Protein AF-A0A938MH71-F1 (afdb_monomer_lite)

Sequence (86 aa):
MTPEQEAYIRYQLDEALETLEEAKVMLETGHLRGAVNRLYYACFYCVSALLLCDGLSSSKHSGIRSLFFRHWVKSARVSKEPFMSV

Secondary structure (DSSP, 8-state):
--HHHHHHHHHHHHHHHHHHHHHHHHHHTT-HHHHHHHHHHHHHHHHHHHHHHTT---SSHHHHHHHHIIIIITTTSS-SS-----

pLDDT: mean 91.66, std 11.92, range [42.16, 98.62]

Radius of gyration: 14.3 Å; chains: 1; bounding box: 33×33×35 Å

Structure (mmCIF, N/CA/C/O backbone):
data_AF-A0A938MH71-F1
#
_entry.id   AF-A0A938MH71-F1
#
loop_
_atom_site.group_PDB
_atom_site.id
_atom_site.type_symbol
_atom_site.label_atom_id
_atom_site.label_alt_id
_atom_site.label_comp_id
_atom_site.label_asym_id
_atom_site.label_entity_id
_atom_site.label_seq_id
_atom_site.pdbx_PDB_ins_code
_atom_site.Cartn_x
_atom_site.Cartn_y
_atom_site.Cartn_z
_atom_site.occupancy
_atom_site.B_iso_or_equiv
_atom_site.auth_seq_id
_atom_site.auth_comp_id
_atom_site.auth_asym_id
_atom_site.auth_atom_id
_atom_site.pdbx_PDB_model_num
ATOM 1 N N . MET A 1 1 ? 2.753 -9.760 -17.721 1.00 84.56 1 MET A N 1
ATOM 2 C CA . MET A 1 1 ? 2.464 -10.167 -16.336 1.00 84.56 1 MET A CA 1
ATOM 3 C C . MET A 1 1 ? 2.472 -11.680 -16.303 1.00 84.56 1 MET A C 1
ATOM 5 O O . MET A 1 1 ? 1.801 -12.274 -17.138 1.00 84.56 1 MET A O 1
ATOM 9 N N . THR A 1 2 ? 3.302 -12.288 -15.459 1.00 94.50 2 THR A N 1
ATOM 10 C CA . THR A 1 2 ? 3.306 -13.747 -15.262 1.00 94.50 2 THR A CA 1
ATOM 11 C C . THR A 1 2 ? 2.194 -14.155 -14.286 1.00 94.50 2 THR A C 1
ATOM 13 O O . THR A 1 2 ? 1.735 -13.298 -13.523 1.00 94.50 2 THR A O 1
ATOM 16 N N . PRO A 1 3 ? 1.762 -15.430 -14.264 1.00 95.56 3 PRO A N 1
ATOM 17 C CA . PRO A 1 3 ? 0.785 -15.913 -13.283 1.00 95.56 3 PRO A CA 1
ATOM 18 C C . PRO A 1 3 ? 1.206 -15.652 -11.830 1.00 95.56 3 PRO A C 1
ATOM 20 O O . PRO A 1 3 ? 0.378 -15.310 -10.991 1.00 95.56 3 PRO A O 1
ATOM 23 N N . GLU A 1 4 ? 2.503 -15.741 -11.533 1.00 95.06 4 GLU A N 1
ATOM 24 C CA . GLU A 1 4 ? 3.059 -15.468 -10.205 1.00 95.06 4 GLU A CA 1
ATOM 25 C C . GLU A 1 4 ? 2.952 -13.981 -9.852 1.00 95.06 4 GLU A C 1
ATOM 27 O O . GLU A 1 4 ? 2.615 -13.632 -8.722 1.00 95.06 4 GLU A O 1
ATOM 32 N N . GLN A 1 5 ? 3.203 -13.094 -10.823 1.00 93.94 5 GLN A N 1
ATOM 33 C CA . GLN A 1 5 ? 3.017 -11.655 -10.635 1.00 93.94 5 GLN A CA 1
ATOM 34 C C . GLN A 1 5 ? 1.546 -11.314 -10.394 1.00 93.94 5 GLN A C 1
ATOM 36 O O . GLN A 1 5 ? 1.247 -10.516 -9.512 1.00 93.94 5 GLN A O 1
ATOM 41 N N . GLU A 1 6 ? 0.633 -11.924 -11.149 1.00 96.44 6 GLU A N 1
ATOM 42 C CA . GLU A 1 6 ? -0.804 -11.720 -10.974 1.00 96.44 6 GLU A CA 1
ATOM 43 C C . GLU A 1 6 ? -1.283 -12.212 -9.601 1.00 96.44 6 GLU A C 1
ATOM 45 O O . GLU A 1 6 ? -2.004 -11.495 -8.907 1.00 96.44 6 GLU A O 1
ATOM 50 N N . ALA A 1 7 ? -0.838 -13.394 -9.169 1.00 97.75 7 ALA A N 1
ATOM 51 C CA . ALA A 1 7 ? -1.139 -13.920 -7.841 1.00 97.75 7 ALA A CA 1
ATOM 52 C C . ALA A 1 7 ? -0.618 -12.995 -6.731 1.00 97.75 7 ALA A C 1
ATOM 54 O O . ALA A 1 7 ? -1.333 -12.722 -5.770 1.00 97.75 7 ALA A O 1
ATOM 55 N N . TYR A 1 8 ? 0.595 -12.458 -6.887 1.00 96.69 8 TYR A N 1
ATOM 56 C CA . TYR A 1 8 ? 1.164 -11.524 -5.919 1.00 96.69 8 TYR A CA 1
ATOM 57 C C . TYR A 1 8 ? 0.429 -10.175 -5.888 1.00 96.69 8 TYR A C 1
ATOM 59 O O . TYR A 1 8 ? 0.225 -9.613 -4.815 1.00 96.69 8 TYR A O 1
ATOM 67 N N . ILE A 1 9 ? -0.022 -9.666 -7.039 1.00 97.88 9 ILE A N 1
ATOM 68 C CA . ILE A 1 9 ? -0.864 -8.461 -7.112 1.00 97.88 9 ILE A CA 1
ATOM 69 C C . ILE A 1 9 ? -2.180 -8.684 -6.365 1.00 97.88 9 ILE A C 1
ATOM 71 O O . ILE A 1 9 ? -2.567 -7.834 -5.568 1.00 97.88 9 ILE A O 1
ATOM 75 N N . ARG A 1 10 ? -2.848 -9.823 -6.589 1.00 98.12 10 ARG A N 1
ATOM 76 C CA . ARG A 1 10 ? -4.095 -10.168 -5.887 1.00 98.12 10 ARG A CA 1
ATOM 77 C C . ARG A 1 10 ? -3.880 -10.261 -4.381 1.00 98.12 10 ARG A C 1
ATOM 79 O O . ARG A 1 10 ? -4.595 -9.602 -3.644 1.00 98.12 10 ARG A O 1
ATOM 86 N N . TYR A 1 11 ? -2.827 -10.956 -3.954 1.00 98.00 11 TYR A N 1
ATOM 87 C CA . TYR A 1 11 ? -2.442 -11.032 -2.546 1.00 98.00 11 TYR A CA 1
ATOM 88 C C . TYR A 1 11 ? -2.273 -9.640 -1.912 1.00 98.00 11 TYR A C 1
ATOM 90 O O . TYR A 1 11 ? -2.833 -9.360 -0.860 1.00 98.00 11 TYR A O 1
ATOM 98 N N . GLN A 1 12 ? -1.569 -8.724 -2.581 1.00 97.31 12 GLN A N 1
ATOM 99 C CA . GLN A 1 12 ? -1.386 -7.356 -2.082 1.00 97.31 12 GLN A CA 1
ATOM 100 C C . GLN A 1 12 ? -2.706 -6.570 -2.009 1.00 97.31 12 GLN A C 1
ATOM 102 O O . GLN A 1 12 ? -2.861 -5.713 -1.143 1.00 97.31 12 GLN A O 1
ATOM 107 N N . LEU A 1 13 ? -3.656 -6.824 -2.913 1.00 98.38 13 LEU A N 1
ATOM 108 C CA . LEU A 1 13 ? -4.986 -6.212 -2.847 1.00 98.38 13 LEU A CA 1
ATOM 109 C C . LEU A 1 13 ? -5.818 -6.786 -1.696 1.00 98.38 13 LEU A C 1
ATOM 111 O O . LEU A 1 13 ? -6.489 -6.014 -1.014 1.00 98.38 13 LEU A O 1
ATOM 115 N N . ASP A 1 14 ? -5.733 -8.091 -1.445 1.00 98.56 14 ASP A N 1
ATOM 116 C CA . ASP A 1 14 ? -6.410 -8.738 -0.318 1.00 98.56 14 ASP A CA 1
ATOM 117 C C . ASP A 1 14 ? -5.890 -8.178 1.019 1.00 98.56 14 ASP A C 1
ATOM 119 O O . ASP A 1 14 ? -6.682 -7.725 1.845 1.00 98.56 14 ASP A O 1
ATOM 123 N N . GLU A 1 15 ? -4.567 -8.062 1.179 1.00 98.31 15 GLU A N 1
ATOM 124 C CA . GLU A 1 15 ? -3.935 -7.422 2.347 1.00 98.31 15 GLU A CA 1
ATOM 125 C C . GLU A 1 15 ? -4.370 -5.957 2.509 1.00 98.31 15 GLU A C 1
ATOM 127 O O . GLU A 1 15 ? -4.602 -5.482 3.624 1.00 98.31 15 GLU A O 1
ATOM 132 N N . ALA A 1 16 ? -4.508 -5.216 1.402 1.00 98.44 16 ALA A N 1
ATOM 133 C CA . ALA A 1 16 ? -4.980 -3.835 1.436 1.00 98.44 16 ALA A CA 1
ATOM 134 C C . ALA A 1 16 ? -6.418 -3.734 1.967 1.00 98.44 16 ALA A C 1
ATOM 136 O O . ALA A 1 16 ? -6.716 -2.834 2.756 1.00 98.44 16 ALA A O 1
ATOM 137 N N . LEU A 1 17 ? -7.296 -4.643 1.535 1.00 98.56 17 LEU A N 1
ATOM 138 C CA . LEU A 1 17 ? -8.692 -4.697 1.965 1.00 98.56 17 LEU A CA 1
ATOM 139 C C . LEU A 1 17 ? -8.808 -5.113 3.431 1.00 98.56 17 LEU A C 1
ATOM 141 O O . LEU A 1 17 ? -9.496 -4.439 4.192 1.00 98.56 17 LEU A O 1
ATOM 145 N N . GLU A 1 18 ? -8.092 -6.154 3.853 1.00 98.62 18 GLU A N 1
ATOM 146 C CA . GLU A 1 18 ? -8.086 -6.598 5.250 1.0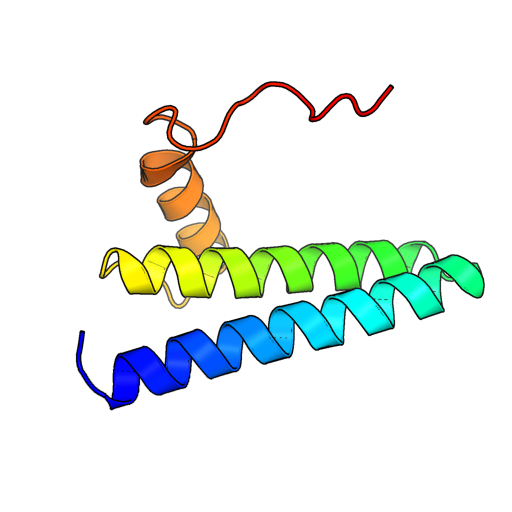0 98.62 18 GLU A CA 1
ATOM 147 C C . GLU A 1 18 ? -7.567 -5.494 6.182 1.00 98.62 18 GLU A C 1
ATOM 149 O O . GLU A 1 18 ? -8.223 -5.136 7.161 1.00 98.62 18 GLU A O 1
ATOM 154 N N . THR A 1 19 ? -6.455 -4.849 5.817 1.00 98.62 19 THR A N 1
ATOM 155 C CA . THR A 1 19 ? -5.895 -3.723 6.581 1.00 98.62 19 THR A CA 1
ATOM 156 C C . THR A 1 19 ? -6.872 -2.538 6.657 1.00 98.62 19 THR A C 1
ATOM 158 O O . THR A 1 19 ? -6.917 -1.818 7.659 1.00 98.62 19 THR A O 1
ATOM 161 N N . LEU A 1 20 ? -7.671 -2.304 5.611 1.00 98.62 20 LEU A N 1
ATOM 162 C CA . LEU A 1 20 ? -8.707 -1.271 5.623 1.00 98.62 20 LEU A CA 1
ATOM 163 C C . LEU A 1 20 ? -9.846 -1.621 6.591 1.00 98.62 20 LEU A C 1
ATOM 165 O O . LEU A 1 20 ? -10.320 -0.732 7.301 1.00 98.62 20 LEU A O 1
ATOM 169 N N . GLU A 1 21 ? -10.269 -2.884 6.654 1.00 98.56 21 GLU A N 1
ATOM 170 C CA . GLU A 1 21 ? -11.267 -3.326 7.635 1.00 98.56 21 GLU A CA 1
ATOM 171 C C . GLU A 1 21 ? -10.748 -3.181 9.071 1.00 98.56 21 GLU A C 1
ATOM 173 O O . GLU A 1 21 ? -11.447 -2.630 9.923 1.00 98.56 21 GLU A O 1
ATOM 178 N N . GLU A 1 22 ? -9.487 -3.537 9.338 1.00 98.50 22 GLU A N 1
ATOM 179 C CA . GLU A 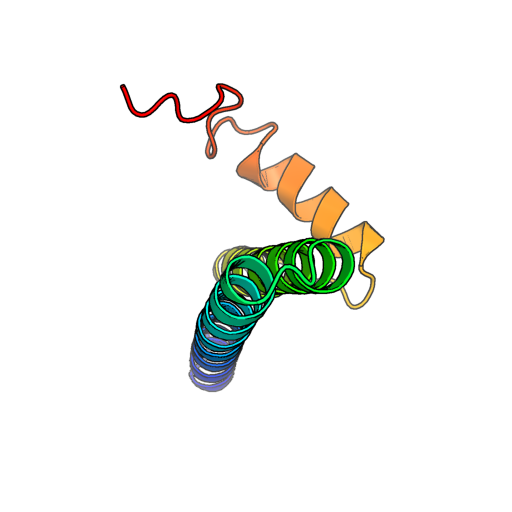1 22 ? -8.855 -3.263 10.637 1.00 98.50 22 GLU A CA 1
ATOM 180 C C . GLU A 1 22 ? -8.887 -1.767 10.980 1.00 98.50 22 GLU A C 1
ATOM 182 O O . GLU A 1 22 ? -9.167 -1.381 12.118 1.00 98.50 22 GLU A O 1
ATOM 187 N N . ALA A 1 23 ? -8.618 -0.904 9.995 1.00 98.50 23 ALA A N 1
ATOM 188 C CA . ALA A 1 23 ? -8.645 0.537 10.194 1.00 98.50 23 ALA A CA 1
ATOM 189 C C . ALA A 1 23 ? -10.040 1.051 10.575 1.00 98.50 23 ALA A C 1
ATOM 191 O O . ALA A 1 23 ? -10.144 1.934 11.430 1.00 98.50 23 ALA A O 1
ATOM 192 N N . LYS A 1 24 ? -11.101 0.494 9.977 1.00 98.25 24 LYS A N 1
ATOM 193 C CA . LYS A 1 24 ? -12.494 0.824 10.316 1.00 98.25 24 LYS A CA 1
ATOM 194 C C . LYS A 1 24 ? -12.831 0.402 11.743 1.00 98.25 24 LYS A C 1
ATOM 196 O O . LYS A 1 24 ? -13.309 1.231 12.511 1.00 98.25 24 LYS A O 1
ATOM 201 N N . VAL A 1 25 ? -12.472 -0.818 12.144 1.00 98.50 25 VAL A N 1
ATOM 202 C CA . VAL A 1 25 ? -12.668 -1.294 13.528 1.00 98.50 25 VAL A CA 1
ATOM 203 C C . VAL A 1 25 ? -11.915 -0.410 14.530 1.00 98.50 25 VAL A C 1
ATOM 205 O O . VAL A 1 25 ? -12.436 -0.038 15.585 1.00 98.50 25 VAL A O 1
ATOM 208 N N . MET A 1 26 ? -10.679 -0.016 14.210 1.00 98.31 26 MET A N 1
ATOM 209 C CA . MET A 1 26 ? -9.903 0.895 15.059 1.00 98.31 26 MET A CA 1
ATOM 210 C C . MET A 1 26 ? -10.528 2.289 15.145 1.00 98.31 26 MET A C 1
ATOM 212 O O . MET A 1 26 ? -10.475 2.915 16.204 1.00 98.31 26 MET A O 1
ATOM 216 N N . LEU A 1 27 ? -11.120 2.778 14.055 1.00 97.94 27 LEU A N 1
ATOM 217 C CA . LEU A 1 27 ? -11.835 4.048 14.038 1.00 97.94 27 LEU A CA 1
ATOM 218 C C . LEU A 1 27 ? -13.081 3.988 14.932 1.00 97.94 27 LEU A C 1
ATOM 220 O O . LEU A 1 27 ? -13.257 4.861 15.780 1.00 97.94 27 LEU A O 1
ATOM 224 N N . GLU A 1 28 ? -13.891 2.939 14.792 1.00 97.75 28 GLU A N 1
ATOM 225 C CA . GLU A 1 28 ? -15.108 2.713 15.584 1.00 97.75 28 GLU A CA 1
ATOM 226 C C . GLU A 1 28 ? -14.818 2.603 17.085 1.00 97.75 28 GLU A C 1
ATOM 228 O O . GLU A 1 28 ? -15.575 3.101 17.915 1.00 97.75 28 GLU A O 1
ATOM 233 N N . THR A 1 29 ? -13.685 2.001 17.444 1.00 97.69 29 THR A N 1
ATOM 234 C CA . THR A 1 29 ? -13.259 1.827 18.841 1.00 97.69 29 THR A CA 1
ATOM 235 C C . THR A 1 29 ? -12.458 3.011 19.398 1.00 97.69 29 THR A C 1
ATOM 237 O O . THR A 1 29 ? -11.964 2.942 20.522 1.00 97.69 29 THR A O 1
ATOM 240 N N . GLY A 1 30 ? -12.306 4.104 18.640 1.00 97.38 30 GLY A N 1
ATOM 241 C CA . GLY A 1 30 ? -11.618 5.323 19.086 1.00 97.38 30 GLY A CA 1
ATOM 242 C C . GLY A 1 30 ? -10.083 5.251 19.080 1.00 97.38 30 GLY A C 1
ATOM 243 O O . GLY A 1 30 ? -9.414 6.187 19.523 1.00 97.38 30 GLY A O 1
ATOM 244 N N . HIS A 1 31 ? -9.488 4.190 18.532 1.00 97.75 31 HIS A N 1
ATOM 245 C CA . HIS A 1 31 ? -8.039 4.012 18.408 1.00 97.75 31 HIS A CA 1
ATOM 246 C C . HIS A 1 31 ? -7.476 4.771 17.195 1.00 97.75 31 HIS A C 1
ATOM 248 O O . HIS A 1 31 ? -6.865 4.189 16.298 1.00 97.75 31 HIS A O 1
ATOM 254 N N . LEU A 1 32 ? -7.632 6.099 17.172 1.00 97.06 32 LEU A N 1
ATOM 255 C CA . LEU A 1 32 ? -7.349 6.941 15.997 1.00 97.06 32 LEU A CA 1
ATOM 256 C C . LEU A 1 32 ? -5.920 6.800 15.450 1.00 97.06 32 LEU A C 1
ATOM 258 O O . LEU A 1 32 ? -5.713 6.752 14.240 1.00 97.06 32 LEU A O 1
ATOM 262 N N . ARG A 1 33 ? -4.916 6.698 16.331 1.00 97.88 33 ARG A N 1
ATOM 263 C CA . ARG A 1 33 ? -3.518 6.470 15.918 1.00 97.88 33 ARG A CA 1
ATOM 264 C C . ARG A 1 33 ? -3.338 5.128 15.208 1.00 97.88 33 ARG A C 1
ATOM 266 O O . ARG A 1 33 ? -2.602 5.061 14.227 1.00 97.88 33 ARG A O 1
ATOM 273 N N . GLY A 1 34 ? -4.006 4.088 15.705 1.00 98.00 34 GLY A N 1
ATOM 274 C CA . GLY A 1 34 ? -4.028 2.773 15.072 1.00 98.00 34 GLY A CA 1
ATOM 275 C C . GLY A 1 34 ? -4.731 2.832 13.720 1.00 98.00 34 GLY A C 1
ATOM 276 O O . GLY A 1 34 ? -4.158 2.408 12.722 1.00 98.00 34 GLY A O 1
ATOM 277 N N . ALA A 1 35 ? -5.904 3.467 13.664 1.00 98.38 35 ALA A N 1
ATOM 278 C CA . ALA A 1 35 ? -6.673 3.628 12.433 1.00 98.38 35 ALA A CA 1
ATOM 279 C C . ALA A 1 35 ? -5.863 4.328 11.328 1.00 98.38 35 ALA A C 1
ATOM 281 O O . ALA A 1 35 ? -5.786 3.829 10.211 1.00 98.38 35 ALA A O 1
ATOM 282 N N . VAL A 1 36 ? -5.181 5.439 11.640 1.00 98.12 36 VAL A N 1
ATOM 283 C CA . VAL A 1 36 ? -4.324 6.151 10.671 1.00 98.12 36 VAL A CA 1
ATOM 284 C C . VAL A 1 36 ? -3.157 5.283 10.200 1.00 98.12 36 VAL A C 1
ATOM 286 O O . VAL A 1 36 ? -2.823 5.289 9.015 1.00 98.12 36 VAL A O 1
ATOM 289 N N . ASN A 1 37 ? -2.535 4.526 11.108 1.00 98.12 37 ASN A N 1
ATOM 290 C CA . ASN A 1 37 ? -1.458 3.611 10.747 1.00 98.12 37 ASN A CA 1
ATOM 291 C C . ASN A 1 37 ? -1.948 2.529 9.772 1.00 98.12 37 ASN A C 1
ATOM 293 O O . ASN A 1 37 ? -1.313 2.308 8.745 1.00 98.12 37 ASN A O 1
ATOM 297 N N . ARG A 1 38 ? -3.105 1.920 10.048 1.00 98.19 38 ARG A N 1
ATOM 298 C CA . ARG A 1 38 ? -3.705 0.904 9.178 1.00 98.19 38 ARG A CA 1
ATOM 299 C C . ARG A 1 38 ? -4.138 1.481 7.833 1.00 98.19 38 ARG A C 1
ATOM 301 O O . ARG A 1 38 ? -3.753 0.943 6.803 1.00 98.19 38 ARG A O 1
ATOM 308 N N . LEU A 1 39 ? -4.788 2.646 7.806 1.00 97.81 39 LEU A N 1
ATOM 309 C CA . LEU A 1 39 ? -5.117 3.342 6.551 1.00 97.81 39 LEU A CA 1
ATOM 310 C C . LEU A 1 39 ? -3.884 3.583 5.675 1.00 97.81 39 LEU A C 1
ATOM 312 O O . LEU A 1 39 ? -3.925 3.380 4.463 1.00 97.81 39 LEU A O 1
ATOM 316 N N . TYR A 1 40 ? -2.772 3.996 6.280 1.00 96.25 40 TYR A N 1
ATOM 317 C CA . TYR A 1 40 ? -1.525 4.189 5.552 1.00 96.25 40 TYR A CA 1
ATOM 318 C C . TYR A 1 40 ? -1.021 2.893 4.904 1.00 96.25 40 TYR A C 1
ATOM 320 O O . TYR A 1 40 ? -0.624 2.914 3.737 1.00 96.25 40 TYR A O 1
ATOM 328 N N . TYR A 1 41 ? -1.058 1.770 5.627 1.00 97.38 41 TYR A N 1
ATOM 329 C CA . TYR A 1 41 ? -0.626 0.479 5.091 1.00 97.38 41 TYR A CA 1
ATOM 330 C C . TYR A 1 41 ? -1.588 -0.078 4.039 1.00 97.38 41 TYR A C 1
ATOM 332 O O . TYR A 1 41 ? -1.121 -0.560 3.011 1.00 97.38 41 TYR A O 1
ATOM 340 N N . ALA A 1 42 ? -2.901 0.093 4.208 1.00 98.19 42 ALA A N 1
ATOM 341 C CA . ALA A 1 42 ? -3.881 -0.248 3.178 1.00 98.19 42 ALA A CA 1
ATOM 342 C C . ALA A 1 42 ? -3.570 0.480 1.854 1.00 98.19 42 ALA A C 1
ATOM 344 O O . ALA A 1 42 ? -3.470 -0.135 0.789 1.00 98.19 42 ALA A O 1
ATOM 345 N N . CYS A 1 43 ? -3.299 1.788 1.924 1.00 96.19 43 CYS A N 1
ATOM 346 C CA . CYS A 1 43 ? -2.850 2.568 0.771 1.00 96.19 43 CYS A CA 1
ATOM 347 C C . CYS A 1 43 ? -1.509 2.071 0.213 1.00 96.19 43 CYS A C 1
ATOM 349 O O . CYS A 1 43 ? -1.338 2.004 -1.003 1.00 96.19 43 CYS A O 1
ATOM 351 N N . PHE A 1 44 ? -0.550 1.726 1.075 1.00 96.00 44 PHE A N 1
ATOM 352 C CA . PHE A 1 44 ? 0.757 1.222 0.655 1.00 96.00 44 PHE A CA 1
ATOM 353 C C . PHE A 1 44 ? 0.649 -0.085 -0.141 1.00 96.00 44 PHE A C 1
ATOM 355 O O . PHE A 1 44 ? 1.272 -0.197 -1.201 1.00 96.00 44 PHE A O 1
ATOM 362 N N . TYR A 1 45 ? -0.147 -1.046 0.327 1.00 97.31 45 TYR A N 1
ATOM 363 C CA . TYR A 1 45 ? -0.364 -2.315 -0.366 1.00 97.31 45 TYR A CA 1
ATOM 364 C C . TYR A 1 45 ? -1.068 -2.111 -1.709 1.00 97.31 45 TYR A C 1
ATOM 366 O O . TYR A 1 45 ? -0.579 -2.589 -2.735 1.00 97.31 45 TYR A O 1
ATOM 374 N N . CYS A 1 46 ? -2.124 -1.292 -1.736 1.00 97.19 46 CYS A N 1
ATOM 375 C CA . CYS A 1 46 ? -2.846 -0.951 -2.962 1.00 97.19 46 CYS A CA 1
ATOM 376 C C . CYS A 1 46 ? -1.937 -0.269 -4.002 1.00 97.19 46 CYS A C 1
ATOM 378 O O . CYS A 1 46 ? -1.878 -0.679 -5.161 1.00 97.19 46 CYS A O 1
ATOM 380 N N . VAL A 1 47 ? -1.144 0.726 -3.588 1.00 96.44 47 VAL A N 1
ATOM 381 C CA . VAL A 1 47 ? -0.181 1.402 -4.473 1.00 96.44 47 VAL A CA 1
ATOM 382 C C . VAL A 1 47 ? 0.924 0.450 -4.937 1.00 96.44 47 VAL A C 1
ATOM 384 O O . VAL A 1 47 ? 1.372 0.540 -6.079 1.00 96.44 47 VAL A O 1
ATOM 387 N N . SER A 1 48 ? 1.368 -0.473 -4.086 1.00 96.62 48 SER A N 1
ATOM 388 C CA . SER A 1 48 ? 2.367 -1.475 -4.467 1.00 96.62 48 SER A CA 1
ATOM 389 C C . SER A 1 48 ? 1.822 -2.427 -5.536 1.00 96.62 48 SER A C 1
ATOM 391 O O . SER A 1 48 ? 2.508 -2.675 -6.525 1.00 96.62 48 SER A O 1
ATOM 393 N N . ALA A 1 49 ? 0.581 -2.898 -5.384 1.00 97.00 49 ALA A N 1
ATOM 394 C CA . ALA A 1 49 ? -0.119 -3.700 -6.388 1.00 97.00 49 ALA A CA 1
ATOM 395 C C . ALA A 1 49 ? -0.274 -2.936 -7.715 1.00 97.00 49 ALA A C 1
ATOM 397 O O . ALA A 1 49 ? 0.049 -3.457 -8.781 1.00 97.00 49 ALA A O 1
ATOM 398 N N . LEU A 1 50 ? -0.676 -1.664 -7.643 1.00 95.94 50 LEU A N 1
ATOM 399 C CA . LEU A 1 50 ? -0.820 -0.786 -8.802 1.00 95.94 50 LEU A CA 1
ATOM 400 C C . LEU A 1 50 ? 0.489 -0.615 -9.583 1.00 95.94 50 LEU A C 1
ATOM 402 O O . LEU A 1 50 ? 0.504 -0.699 -10.808 1.00 95.94 50 LEU A O 1
ATOM 406 N N . LEU A 1 51 ? 1.600 -0.387 -8.879 1.00 95.94 51 LEU A N 1
ATOM 407 C CA . LEU A 1 51 ? 2.913 -0.259 -9.509 1.00 95.94 51 LEU A CA 1
ATOM 408 C C . LEU A 1 51 ? 3.344 -1.566 -10.181 1.00 95.94 51 LEU A C 1
ATOM 410 O O . LEU A 1 51 ? 3.884 -1.522 -11.286 1.00 95.94 51 LEU A O 1
ATOM 414 N N . LEU A 1 52 ? 3.058 -2.717 -9.568 1.00 95.81 52 LEU A N 1
ATOM 415 C CA . LEU A 1 52 ? 3.353 -4.023 -10.159 1.00 95.81 52 LEU A CA 1
ATOM 416 C C . LEU A 1 52 ? 2.584 -4.255 -11.467 1.00 95.81 52 LEU A C 1
ATOM 418 O O . LEU A 1 52 ? 3.163 -4.815 -12.400 1.00 95.81 52 LEU A O 1
ATOM 422 N N . CYS A 1 53 ? 1.339 -3.774 -11.581 1.00 94.56 53 CYS A N 1
ATOM 423 C CA . CYS A 1 53 ? 0.583 -3.797 -12.841 1.00 94.56 53 CYS A CA 1
ATOM 424 C C . CYS A 1 53 ? 1.301 -3.037 -13.972 1.00 94.56 53 CYS A C 1
ATOM 426 O O . CYS A 1 53 ? 1.236 -3.453 -15.128 1.00 94.56 53 CYS A O 1
ATOM 428 N N . ASP A 1 54 ? 2.034 -1.974 -13.633 1.00 93.81 54 ASP A N 1
ATOM 429 C CA . ASP A 1 54 ? 2.859 -1.190 -14.561 1.00 93.81 54 ASP A CA 1
ATOM 430 C C . ASP A 1 54 ? 4.288 -1.754 -14.733 1.00 93.81 54 ASP A C 1
ATOM 432 O O . ASP A 1 54 ? 5.130 -1.139 -15.390 1.00 93.81 54 ASP A O 1
ATOM 436 N N . GLY A 1 55 ? 4.602 -2.908 -14.131 1.00 94.44 55 GLY A N 1
ATOM 437 C CA . GLY A 1 55 ? 5.950 -3.485 -14.135 1.00 94.44 55 GLY A CA 1
ATOM 438 C C . GLY A 1 55 ? 6.963 -2.710 -13.283 1.00 94.44 55 GLY A C 1
ATOM 439 O O . GLY A 1 55 ? 8.171 -2.863 -13.463 1.00 94.44 55 GLY A O 1
ATOM 440 N N . LEU A 1 56 ? 6.489 -1.870 -12.361 1.00 95.25 56 LEU A N 1
ATOM 441 C CA . LEU A 1 56 ? 7.294 -1.058 -11.455 1.00 95.25 56 LEU A CA 1
ATOM 442 C C . LEU A 1 56 ? 7.293 -1.669 -10.050 1.00 95.25 56 LEU A C 1
ATOM 444 O O . LEU A 1 56 ? 6.270 -2.124 -9.548 1.00 95.25 56 LEU A O 1
ATOM 448 N N . SER A 1 57 ? 8.433 -1.641 -9.363 1.00 94.38 57 SER A N 1
ATOM 449 C CA . SER A 1 57 ? 8.510 -2.094 -7.973 1.00 94.38 57 SER A CA 1
ATOM 450 C C . SER A 1 57 ? 9.657 -1.431 -7.218 1.00 94.38 57 SER A C 1
ATOM 452 O O . SER A 1 57 ? 10.599 -0.882 -7.795 1.00 94.38 57 SER A O 1
ATOM 454 N N . SER A 1 58 ? 9.571 -1.452 -5.890 1.00 94.69 58 SER A N 1
ATOM 455 C CA . SER A 1 58 ? 10.669 -1.056 -5.016 1.00 94.69 58 SER A CA 1
ATOM 456 C C . SER A 1 58 ? 10.581 -1.799 -3.692 1.00 94.69 58 SER A C 1
ATOM 458 O O . SER A 1 58 ? 9.512 -1.885 -3.102 1.00 94.69 58 SER A O 1
ATOM 460 N N . SER A 1 59 ? 11.720 -2.266 -3.183 1.00 90.12 59 SER A N 1
ATOM 461 C CA . SER A 1 59 ? 11.821 -2.844 -1.837 1.00 90.12 59 SER A CA 1
ATOM 462 C C . SER A 1 59 ? 11.832 -1.790 -0.725 1.00 90.12 59 SER A C 1
ATOM 464 O O . SER A 1 59 ? 11.790 -2.129 0.454 1.00 90.12 59 SER A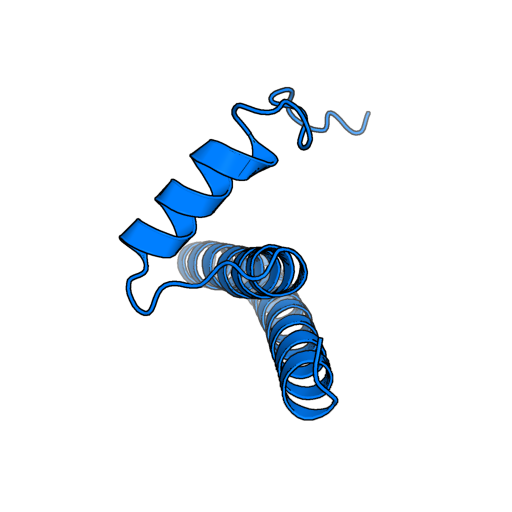 O 1
ATOM 466 N N . LYS A 1 60 ? 11.915 -0.498 -1.077 1.00 92.62 60 LYS A N 1
ATOM 467 C CA . LYS A 1 60 ? 11.947 0.610 -0.119 1.00 92.62 60 LYS A CA 1
ATOM 468 C C . LYS A 1 60 ? 10.628 1.361 -0.136 1.00 92.62 60 LYS A C 1
ATOM 470 O O . LYS A 1 60 ? 10.158 1.781 -1.193 1.00 92.62 60 LYS A O 1
ATOM 475 N N . HIS A 1 61 ? 10.128 1.681 1.052 1.00 90.19 61 HIS A N 1
ATOM 476 C CA . HIS A 1 61 ? 8.930 2.499 1.213 1.00 90.19 61 HIS A CA 1
ATOM 477 C C . HIS A 1 61 ? 9.031 3.848 0.471 1.00 90.19 61 HIS A C 1
ATOM 479 O O . HIS A 1 61 ? 8.123 4.273 -0.246 1.00 90.19 61 HIS A O 1
ATOM 485 N N . SER A 1 62 ? 10.169 4.534 0.605 1.00 93.75 62 SER A N 1
ATOM 486 C CA . SER A 1 62 ? 10.426 5.796 -0.100 1.00 93.75 62 SER A CA 1
ATOM 487 C C . SER A 1 62 ? 10.449 5.637 -1.624 1.00 93.75 62 SER A C 1
ATOM 489 O O . SER A 1 62 ? 10.075 6.570 -2.339 1.00 93.75 62 SER A O 1
ATOM 491 N N . GLY A 1 63 ? 10.848 4.464 -2.119 1.00 95.56 63 GLY A N 1
ATOM 492 C CA . GLY A 1 63 ? 10.844 4.126 -3.536 1.00 95.56 63 GLY A CA 1
ATOM 493 C C . GLY A 1 63 ? 9.431 3.951 -4.084 1.00 95.56 63 GLY A C 1
ATOM 494 O O . GLY A 1 63 ? 9.106 4.597 -5.076 1.00 95.56 63 GLY A O 1
ATOM 495 N N . ILE A 1 64 ? 8.570 3.194 -3.394 1.00 95.69 64 ILE A N 1
ATOM 496 C CA . ILE A 1 64 ? 7.146 3.038 -3.752 1.00 95.69 64 ILE A CA 1
ATOM 497 C C . ILE A 1 64 ? 6.463 4.405 -3.866 1.00 95.69 64 ILE A C 1
ATOM 499 O O . ILE A 1 64 ? 5.880 4.728 -4.900 1.00 95.69 64 ILE A O 1
ATOM 503 N N . ARG A 1 65 ? 6.634 5.270 -2.856 1.00 93.81 65 ARG A N 1
ATOM 504 C CA . ARG A 1 65 ? 6.077 6.633 -2.877 1.00 93.81 65 ARG A CA 1
ATOM 505 C C . ARG A 1 65 ? 6.583 7.457 -4.065 1.00 93.81 65 ARG A C 1
ATOM 507 O O . ARG A 1 65 ? 5.810 8.177 -4.693 1.00 93.81 65 ARG A O 1
ATOM 514 N N . SER A 1 66 ? 7.878 7.370 -4.368 1.00 94.94 66 SER A N 1
ATOM 515 C CA . SER A 1 66 ? 8.495 8.139 -5.457 1.00 94.94 66 SER A CA 1
ATOM 516 C C . SER A 1 66 ? 8.023 7.665 -6.833 1.00 94.94 66 SER A C 1
ATOM 518 O O . SER A 1 66 ? 7.737 8.493 -7.699 1.00 94.94 66 SER A O 1
ATOM 520 N N . LEU A 1 67 ? 7.910 6.347 -7.022 1.00 96.00 67 LEU A N 1
ATOM 521 C CA . LEU A 1 67 ? 7.384 5.736 -8.241 1.00 96.00 67 LEU A CA 1
ATOM 522 C C . LEU A 1 67 ? 5.921 6.123 -8.450 1.00 96.00 67 LEU A C 1
ATOM 524 O O . LEU A 1 67 ? 5.581 6.651 -9.505 1.00 96.00 67 LEU A O 1
ATOM 528 N N . PHE A 1 68 ? 5.080 5.970 -7.428 1.00 94.12 68 PHE A N 1
ATOM 529 C CA . PHE A 1 68 ? 3.676 6.364 -7.507 1.00 94.12 68 PHE A CA 1
ATOM 530 C C . PHE A 1 68 ? 3.516 7.845 -7.861 1.00 94.12 68 PHE A C 1
ATOM 532 O O . PHE A 1 68 ? 2.816 8.201 -8.809 1.00 94.12 68 PHE A O 1
ATOM 539 N N . PHE A 1 69 ? 4.244 8.728 -7.172 1.00 91.56 69 PHE A N 1
ATOM 540 C CA . PHE A 1 69 ? 4.171 10.156 -7.460 1.00 91.56 69 PHE A CA 1
ATOM 541 C C . PHE A 1 69 ? 4.602 10.490 -8.895 1.00 91.56 69 PHE A C 1
ATOM 543 O O . PHE A 1 69 ? 3.952 11.289 -9.570 1.00 91.56 69 PHE A O 1
ATOM 550 N N . ARG A 1 70 ? 5.682 9.873 -9.389 1.00 92.75 70 ARG A N 1
ATOM 551 C CA . ARG A 1 70 ? 6.181 10.093 -10.753 1.00 92.75 70 ARG A CA 1
ATOM 552 C C . ARG A 1 70 ? 5.219 9.557 -11.818 1.00 92.75 70 ARG A C 1
ATOM 554 O O . ARG A 1 70 ? 4.994 10.252 -12.804 1.00 92.75 70 ARG A O 1
ATOM 561 N N . HIS A 1 71 ? 4.694 8.349 -11.636 1.00 92.06 71 HIS A N 1
ATOM 562 C CA . HIS A 1 71 ? 3.993 7.609 -12.689 1.00 92.06 71 HIS A CA 1
ATOM 563 C C . HIS A 1 71 ? 2.473 7.753 -12.660 1.00 92.06 71 HIS A C 1
ATOM 565 O O . HIS A 1 71 ? 1.851 7.556 -13.702 1.00 92.06 71 HIS A O 1
ATOM 571 N N . TRP A 1 72 ? 1.882 8.143 -11.527 1.00 88.62 72 TRP A N 1
ATOM 572 C CA . TRP A 1 72 ? 0.426 8.242 -11.364 1.00 88.62 72 TRP A CA 1
ATOM 573 C C . TRP A 1 72 ? -0.055 9.649 -11.001 1.00 88.62 72 TRP A C 1
ATOM 575 O O . TRP A 1 72 ? -1.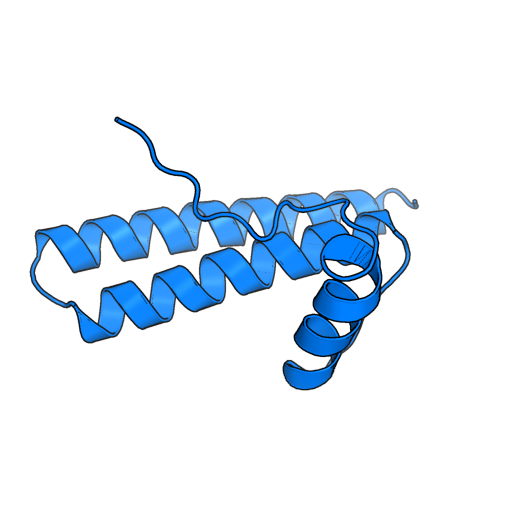050 10.117 -11.548 1.00 88.62 72 TRP A O 1
ATOM 585 N N . VAL A 1 73 ? 0.675 10.371 -10.144 1.00 86.19 73 VAL A N 1
ATOM 586 C CA . VAL A 1 73 ? 0.262 11.724 -9.717 1.00 86.19 73 VAL A CA 1
ATOM 587 C C . VAL A 1 73 ? 0.741 12.804 -10.689 1.00 86.19 73 VAL A C 1
ATOM 589 O O . VAL A 1 73 ? -0.026 13.675 -11.099 1.00 86.19 73 VAL A O 1
ATOM 592 N N . LYS A 1 74 ? 2.019 12.778 -11.090 1.00 85.62 74 LYS A N 1
ATOM 593 C CA . LYS A 1 74 ? 2.563 13.742 -12.065 1.00 85.62 74 LYS A CA 1
ATOM 594 C C . LYS A 1 74 ? 2.014 13.542 -13.474 1.00 85.62 74 LYS A C 1
ATOM 596 O O . LYS A 1 74 ? 1.906 14.516 -14.208 1.00 85.62 74 LYS A O 1
ATOM 601 N N . SER A 1 75 ? 1.665 12.311 -13.825 1.00 83.44 75 SER A N 1
ATOM 602 C CA . SER A 1 75 ? 1.051 11.958 -15.107 1.00 83.44 75 SER A CA 1
ATOM 603 C C . SER A 1 75 ? -0.456 12.244 -15.162 1.00 83.44 75 SER A C 1
ATOM 605 O O . SER A 1 75 ? -1.068 11.956 -16.184 1.00 83.44 75 SER A O 1
ATOM 607 N N . ALA A 1 76 ? -1.048 12.780 -14.082 1.00 78.69 76 ALA A N 1
ATOM 608 C CA . ALA A 1 76 ? -2.483 13.053 -13.941 1.00 78.69 76 ALA A CA 1
ATOM 609 C C . ALA A 1 76 ? -3.398 11.821 -14.108 1.00 78.69 76 ALA A C 1
ATOM 611 O O . ALA A 1 76 ? -4.588 11.964 -14.369 1.00 78.69 76 ALA A O 1
ATOM 612 N N . ARG A 1 77 ? -2.865 10.605 -13.921 1.00 76.88 77 ARG A N 1
ATOM 613 C CA . ARG A 1 77 ? -3.665 9.366 -13.875 1.00 76.88 77 ARG A CA 1
ATOM 614 C C . ARG A 1 77 ? -4.459 9.233 -12.574 1.00 76.88 77 ARG A C 1
ATOM 616 O O . ARG A 1 77 ? -5.442 8.506 -12.528 1.00 76.88 77 ARG A O 1
ATOM 623 N N . VAL A 1 78 ? -4.035 9.946 -11.533 1.00 77.62 78 VAL A N 1
ATOM 624 C CA . VAL A 1 78 ? -4.793 10.187 -10.303 1.00 77.62 78 VAL A CA 1
ATOM 625 C C . VAL A 1 78 ? -5.010 11.691 -10.181 1.00 77.62 78 VAL A C 1
ATOM 627 O O . VAL A 1 78 ? -4.052 12.464 -10.294 1.00 77.62 78 VAL A O 1
ATOM 630 N N . SER A 1 79 ? -6.260 12.105 -9.957 1.00 72.25 79 SER A N 1
ATOM 631 C CA . SER A 1 79 ? -6.577 13.510 -9.693 1.00 72.25 79 SER A CA 1
ATOM 632 C C . SER A 1 79 ? -5.866 13.983 -8.426 1.00 72.25 79 SER A C 1
ATOM 634 O O . SER A 1 79 ? -5.761 13.257 -7.440 1.00 72.25 79 SER A O 1
ATOM 636 N N . LYS A 1 80 ? -5.368 15.220 -8.457 1.00 69.19 80 LYS A N 1
ATOM 637 C CA . LYS A 1 80 ? -4.811 15.889 -7.272 1.00 69.19 80 LYS A CA 1
ATOM 638 C C . LYS A 1 80 ? -5.895 16.533 -6.415 1.00 69.19 80 LYS A C 1
ATOM 640 O O . LYS A 1 80 ? -5.599 16.982 -5.311 1.00 69.19 80 LYS A O 1
ATOM 645 N N . GLU A 1 81 ? -7.109 16.628 -6.943 1.00 73.25 81 GLU A N 1
ATOM 646 C CA . GLU A 1 81 ? -8.232 17.198 -6.222 1.00 73.25 81 GLU A CA 1
ATOM 647 C C . GLU A 1 81 ? -8.708 16.200 -5.162 1.00 73.25 81 GLU A C 1
ATOM 649 O O . GLU A 1 81 ? -8.806 15.002 -5.451 1.00 73.25 81 GLU A O 1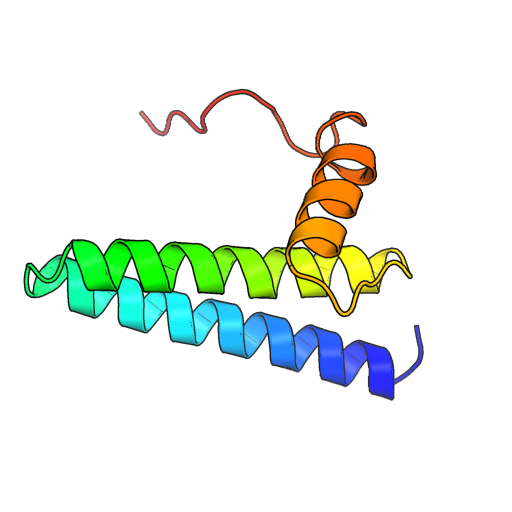
ATOM 654 N N . PRO A 1 82 ? -8.988 16.661 -3.931 1.00 60.94 82 PRO A N 1
ATOM 655 C CA . PRO A 1 82 ? -9.646 15.828 -2.940 1.00 60.94 82 PRO A CA 1
ATOM 656 C C . PRO A 1 82 ? -10.951 15.296 -3.528 1.00 60.94 82 PRO A C 1
ATOM 658 O O . PRO A 1 82 ? -11.710 16.052 -4.138 1.00 60.94 82 PRO A O 1
ATOM 661 N N . PHE A 1 83 ? -11.230 14.009 -3.328 1.00 61.34 83 PHE A N 1
ATOM 662 C CA . PHE A 1 83 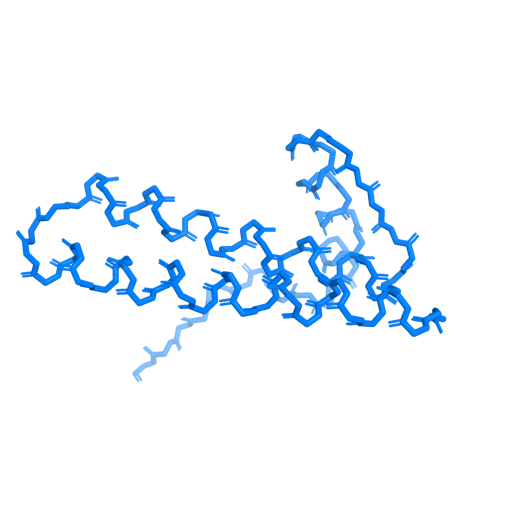? -12.542 13.461 -3.640 1.00 61.34 83 PHE A CA 1
ATOM 663 C C . PHE A 1 83 ? -13.544 14.065 -2.648 1.00 61.34 83 PHE A C 1
ATOM 665 O O . PHE A 1 83 ? -13.691 13.592 -1.525 1.00 61.34 83 PHE A O 1
ATOM 672 N N . MET A 1 84 ? -14.167 15.177 -3.031 1.00 46.72 84 MET A N 1
ATOM 673 C CA . MET A 1 84 ? -15.239 15.803 -2.269 1.00 46.72 84 MET A CA 1
ATOM 674 C C . MET A 1 84 ? -16.522 15.032 -2.578 1.00 46.72 84 MET A C 1
ATOM 676 O O . MET A 1 84 ? -17.224 15.349 -3.536 1.00 46.72 84 MET A O 1
ATOM 680 N N . SER A 1 85 ? -16.813 13.984 -1.808 1.00 46.91 85 SER A N 1
ATOM 681 C CA . SER A 1 85 ? -18.172 13.446 -1.763 1.00 46.91 85 SER A CA 1
ATOM 682 C C . SER A 1 85 ? -19.030 14.430 -0.969 1.00 46.91 85 SER A C 1
ATOM 684 O O . SER A 1 85 ? -18.817 14.590 0.235 1.00 46.91 85 SER A O 1
ATOM 686 N N . VAL A 1 86 ? -19.922 15.127 -1.674 1.00 42.16 86 VAL A N 1
ATOM 687 C CA . VAL A 1 86 ? -21.038 15.888 -1.092 1.00 42.16 86 VAL A CA 1
ATOM 688 C C . VAL A 1 86 ? -22.014 14.922 -0.429 1.00 42.16 86 VAL A C 1
ATOM 690 O O . VAL A 1 86 ? -22.224 13.835 -1.016 1.00 42.16 86 VAL A O 1
#

Foldseek 3Di:
DDPVLVVLLVVLQVQLVVLQVVLVVCVVVVVPVSNVVSNVSSVLSNLQSVCSVVVHHDPDSVRSVVSCCVPCVVVVVDPPDPPDDD